Protein AF-A0A2J6QF30-F1 (afdb_monomer_lite)

Foldseek 3Di:
DPDDDDPQQPVVC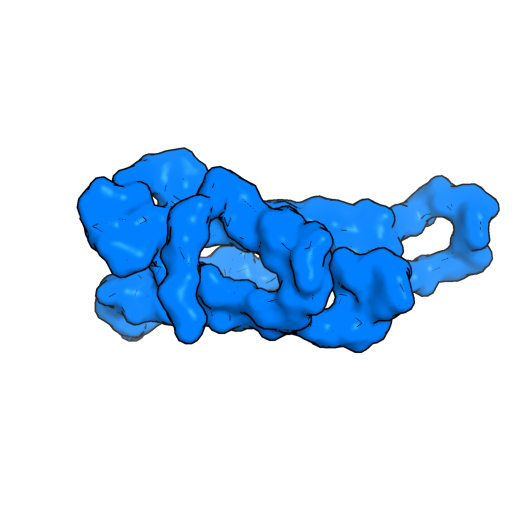LVVVNLEGEFEWEDDPLFTFTDPDPVPTDPCGGCLNRPVVVQVVQQCVLFPPDDPPDPDTDRFGNHNVHRPRHRHYHYHYDPDCVVCVVSVVVSNVVD

Radius of gyration: 15.4 Å; chains: 1; bounding box: 42×25×38 Å

InterPro domains:
  IPR017946 PLC-like phosphodiesterase, TIM beta/alpha-barrel domain superfamily [SSF51695] (7-109)
  IPR051236 Histone acetyltransferase RTT109-like [PTHR31571] (4-111)

Secondary structure (DSSP, 8-state):
------SSHHHHHHHTT-SEEEEEEEEETTEEEE-SSGGG--TT-BHIIIIIHHHHHHHHHHS-TT-TT-SS-----S-TT-TTPPPEEEEEE-S-HHHHHHHHHHHHTT-

Organism: NCBI:txid2082293

Structure (mmCIF, N/CA/C/O backbone):
data_AF-A0A2J6QF30-F1
#
_entry.id   AF-A0A2J6QF30-F1
#
loop_
_atom_site.group_PDB
_atom_site.id
_atom_site.type_symbol
_atom_site.label_atom_id
_atom_site.label_alt_id
_atom_site.label_comp_id
_atom_site.label_asym_id
_atom_site.label_entity_id
_atom_site.label_seq_id
_atom_site.pdbx_PDB_ins_code
_atom_site.Cartn_x
_atom_site.Cartn_y
_atom_site.Cartn_z
_atom_site.occupancy
_atom_site.B_iso_or_equiv
_atom_site.auth_seq_id
_atom_site.auth_comp_id
_atom_site.auth_asym_id
_atom_site.auth_atom_id
_atom_site.pdbx_PDB_model_num
ATOM 1 N N . MET A 1 1 ? -16.382 5.577 -8.046 1.00 39.81 1 MET A N 1
ATOM 2 C CA . MET A 1 1 ? -16.182 4.119 -8.193 1.00 39.81 1 MET A CA 1
ATOM 3 C C . MET A 1 1 ? -16.616 3.450 -6.901 1.00 39.81 1 MET A C 1
ATOM 5 O O . MET A 1 1 ? -16.141 3.865 -5.854 1.00 39.81 1 MET A O 1
ATOM 9 N N . ILE A 1 2 ? -17.530 2.481 -6.960 1.00 43.75 2 ILE A N 1
ATOM 10 C CA . ILE A 1 2 ? -17.888 1.636 -5.811 1.00 43.75 2 ILE A CA 1
ATOM 11 C C . ILE A 1 2 ? -16.870 0.489 -5.796 1.00 43.75 2 ILE A C 1
ATOM 13 O O . ILE A 1 2 ? -16.748 -0.238 -6.783 1.00 43.75 2 ILE A O 1
ATOM 17 N N . ALA A 1 3 ? -16.066 0.375 -4.740 1.00 52.00 3 ALA A N 1
ATOM 18 C CA . ALA A 1 3 ? -15.073 -0.687 -4.632 1.00 52.00 3 ALA A CA 1
ATOM 19 C C . ALA A 1 3 ? -15.768 -1.992 -4.215 1.00 52.00 3 ALA A C 1
ATOM 21 O O . ALA A 1 3 ? -16.053 -2.203 -3.042 1.00 52.00 3 ALA A O 1
ATOM 22 N N . ASN A 1 4 ? -16.052 -2.869 -5.181 1.00 56.50 4 ASN A N 1
ATOM 23 C CA . ASN A 1 4 ? -16.485 -4.235 -4.880 1.00 56.50 4 ASN A CA 1
ATOM 24 C C . ASN A 1 4 ? -15.376 -4.999 -4.141 1.00 56.50 4 ASN A C 1
ATOM 26 O O . ASN A 1 4 ? -14.188 -4.855 -4.463 1.00 56.50 4 ASN A O 1
ATOM 30 N N . TRP A 1 5 ? -15.795 -5.822 -3.179 1.00 63.78 5 TRP A N 1
ATOM 31 C CA . TRP A 1 5 ? -14.944 -6.684 -2.362 1.00 63.78 5 TRP A CA 1
ATOM 32 C C . TRP A 1 5 ? -14.011 -7.567 -3.198 1.00 63.78 5 TRP A C 1
ATOM 34 O O . TRP A 1 5 ? -14.436 -8.159 -4.191 1.00 63.78 5 TRP A O 1
ATOM 44 N N . ARG A 1 6 ? -12.746 -7.675 -2.772 1.00 74.12 6 ARG A N 1
ATOM 45 C CA . ARG A 1 6 ? -11.720 -8.532 -3.381 1.00 74.12 6 ARG A CA 1
ATOM 46 C C . ARG A 1 6 ? -10.825 -9.135 -2.300 1.00 74.12 6 ARG A C 1
ATOM 48 O O . ARG A 1 6 ? -10.462 -8.444 -1.341 1.00 74.12 6 ARG A O 1
ATOM 55 N N . ASP A 1 7 ? -10.452 -10.399 -2.478 1.00 82.94 7 ASP A N 1
ATOM 56 C CA . ASP A 1 7 ? -9.513 -11.105 -1.592 1.00 82.94 7 ASP A CA 1
ATOM 57 C C . ASP A 1 7 ? -8.063 -10.679 -1.852 1.00 82.94 7 ASP A C 1
ATOM 59 O O . ASP A 1 7 ? -7.251 -10.631 -0.936 1.00 82.94 7 ASP A O 1
ATOM 63 N N . VAL A 1 8 ? -7.765 -10.281 -3.093 1.00 91.94 8 VAL A N 1
ATOM 64 C CA . VAL A 1 8 ? -6.447 -9.821 -3.552 1.00 91.94 8 VAL A CA 1
ATOM 65 C C . VAL A 1 8 ? -6.561 -8.455 -4.250 1.00 91.94 8 VAL A C 1
ATOM 67 O O . VAL A 1 8 ? -6.410 -8.358 -5.474 1.00 91.94 8 VAL A O 1
ATOM 70 N N . PRO A 1 9 ? -6.899 -7.376 -3.513 1.00 94.62 9 PRO A N 1
ATOM 71 C CA . PRO A 1 9 ? -7.263 -6.085 -4.103 1.00 94.62 9 PRO A CA 1
ATOM 72 C C . PRO A 1 9 ? -6.138 -5.477 -4.947 1.00 94.62 9 PRO A C 1
ATOM 74 O O . PRO A 1 9 ? -6.411 -4.996 -6.045 1.00 94.62 9 PRO A O 1
ATOM 77 N N . PHE A 1 10 ? -4.887 -5.571 -4.486 1.00 96.69 10 PHE A N 1
ATOM 78 C CA . PHE A 1 10 ? -3.723 -5.093 -5.228 1.00 96.69 10 PHE A CA 1
ATOM 79 C C . PHE A 1 10 ? -3.559 -5.806 -6.580 1.00 96.69 10 PHE A C 1
ATOM 81 O O . PHE A 1 10 ? -3.613 -5.163 -7.627 1.00 96.69 10 PHE A O 1
ATOM 88 N N . TYR A 1 11 ? -3.451 -7.139 -6.582 1.00 95.81 11 TYR A N 1
ATOM 89 C CA . TYR A 1 11 ? -3.260 -7.902 -7.820 1.00 95.81 11 TYR A CA 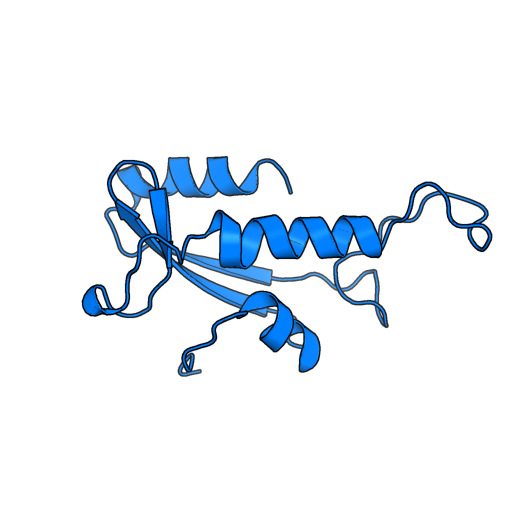1
ATOM 90 C C . TYR A 1 11 ? -4.433 -7.766 -8.793 1.00 95.81 11 TYR A C 1
ATOM 92 O O . TYR A 1 11 ? -4.220 -7.718 -10.000 1.00 95.81 11 TYR A O 1
ATOM 100 N N . THR A 1 12 ? -5.665 -7.653 -8.287 1.00 95.56 12 THR A N 1
ATOM 101 C CA . THR A 1 12 ? -6.834 -7.445 -9.155 1.00 95.56 12 THR A CA 1
ATOM 102 C C . THR A 1 12 ? -6.817 -6.072 -9.825 1.00 95.56 12 THR A C 1
ATOM 104 O O . THR A 1 12 ? -7.308 -5.930 -10.938 1.00 95.56 12 THR A O 1
ATOM 107 N N . ALA A 1 13 ? -6.292 -5.042 -9.158 1.00 95.25 13 ALA A N 1
ATOM 108 C CA . ALA A 1 13 ? -6.144 -3.723 -9.762 1.00 95.25 13 ALA A CA 1
ATOM 109 C C . ALA A 1 13 ? -5.048 -3.731 -10.839 1.00 95.25 13 ALA A C 1
ATOM 111 O O . ALA A 1 13 ? -5.261 -3.225 -11.941 1.00 95.25 13 ALA A O 1
ATOM 112 N N . LEU A 1 14 ? -3.914 -4.381 -10.556 1.00 95.06 14 LEU A N 1
ATOM 113 C CA . LEU A 1 14 ? -2.834 -4.561 -11.527 1.00 95.06 14 LEU A CA 1
ATOM 114 C C . LEU A 1 14 ? -3.300 -5.333 -12.766 1.00 95.06 14 LEU A C 1
ATOM 116 O O . LEU A 1 14 ? -2.996 -4.921 -13.881 1.00 95.06 14 LEU A O 1
ATOM 120 N N . SER A 1 15 ? -4.071 -6.412 -12.591 1.00 95.00 15 SER A N 1
ATOM 121 C CA . SER A 1 15 ? -4.510 -7.261 -13.708 1.00 95.00 15 SER A CA 1
ATOM 122 C C . SER A 1 15 ? -5.431 -6.557 -14.706 1.00 95.00 15 SER A C 1
ATOM 124 O O . SER A 1 15 ? -5.567 -7.020 -15.835 1.00 95.00 15 SER A O 1
ATOM 126 N N . VAL A 1 16 ? -6.044 -5.436 -14.314 1.00 95.19 16 VAL A N 1
ATOM 127 C CA . VAL A 1 16 ? -6.873 -4.596 -15.192 1.00 95.19 16 VAL A CA 1
ATOM 128 C C . VAL A 1 16 ? -6.176 -3.297 -15.611 1.00 95.19 16 VAL A C 1
ATOM 130 O O . VAL A 1 16 ? -6.814 -2.425 -16.196 1.00 95.19 16 VAL A O 1
ATOM 133 N N . GLY A 1 17 ? -4.884 -3.142 -15.301 1.00 94.94 17 GLY A N 1
ATOM 134 C CA . GLY A 1 17 ? -4.096 -1.959 -15.655 1.00 94.94 17 GLY A CA 1
ATOM 135 C C . GLY A 1 17 ? -4.446 -0.702 -14.855 1.00 94.94 17 GLY A C 1
ATOM 136 O O . GLY A 1 17 ? -4.175 0.410 -15.307 1.00 94.94 17 GLY A O 1
ATOM 137 N N . ALA A 1 18 ? -5.068 -0.839 -13.679 1.00 96.88 18 ALA A N 1
ATOM 138 C CA . ALA A 1 18 ? -5.381 0.313 -12.846 1.00 96.88 18 ALA A CA 1
ATOM 139 C C . ALA A 1 18 ? -4.095 0.930 -12.278 1.00 96.88 18 ALA A C 1
ATOM 141 O O . ALA A 1 18 ? -3.343 0.282 -11.551 1.00 96.88 18 ALA A O 1
ATOM 142 N N . ILE A 1 19 ? -3.879 2.214 -12.563 1.00 97.25 19 ILE A N 1
ATOM 143 C CA . ILE A 1 19 ? -2.728 2.974 -12.049 1.00 97.25 19 ILE A CA 1
ATOM 144 C C . ILE A 1 19 ? -2.938 3.494 -10.625 1.00 97.25 19 ILE A C 1
ATOM 146 O O . ILE A 1 19 ? -2.036 4.089 -10.040 1.00 97.25 19 ILE A O 1
ATOM 150 N N . SER A 1 20 ? -4.133 3.307 -10.066 1.00 96.69 20 SER A N 1
ATOM 151 C CA . SER A 1 20 ? -4.467 3.732 -8.716 1.00 96.69 20 SER A CA 1
ATOM 152 C C . SER A 1 20 ? -5.322 2.718 -7.976 1.00 96.69 20 SER A C 1
ATOM 154 O O . SER A 1 20 ? -6.138 2.006 -8.563 1.00 96.69 20 SER A O 1
ATOM 156 N N . ILE A 1 21 ? -5.124 2.655 -6.661 1.00 96.38 21 ILE A N 1
ATOM 157 C CA . ILE A 1 21 ? -5.798 1.714 -5.770 1.00 96.38 21 ILE A CA 1
ATOM 158 C C . ILE A 1 21 ? -6.128 2.437 -4.469 1.00 96.38 21 ILE A C 1
ATOM 160 O O . ILE A 1 21 ? -5.350 3.264 -4.000 1.00 96.38 21 ILE A O 1
ATOM 164 N N . LYS A 1 22 ? -7.287 2.134 -3.887 1.00 96.38 22 LYS A N 1
ATOM 165 C CA . LYS A 1 22 ? -7.739 2.707 -2.620 1.00 96.38 22 LYS A CA 1
ATOM 166 C C . LYS A 1 22 ? -7.784 1.635 -1.533 1.00 96.38 22 LYS A C 1
ATOM 168 O O . LYS A 1 22 ? -8.387 0.588 -1.753 1.00 96.38 22 LYS A O 1
ATOM 173 N N . ALA A 1 23 ? -7.232 1.935 -0.362 1.00 97.00 23 ALA A N 1
ATOM 174 C CA . ALA A 1 23 ? -7.363 1.144 0.855 1.00 97.00 23 ALA A CA 1
ATOM 175 C C . ALA A 1 23 ? -8.152 1.928 1.916 1.00 97.00 23 ALA A C 1
ATOM 177 O O . ALA A 1 23 ? -7.716 2.994 2.341 1.00 97.00 23 ALA A O 1
ATOM 178 N N . ASP A 1 24 ? -9.298 1.404 2.355 1.00 97.44 24 ASP A N 1
ATOM 179 C CA . ASP A 1 24 ? -10.022 1.903 3.531 1.00 97.44 24 ASP A CA 1
ATOM 180 C C . ASP A 1 24 ? -9.439 1.229 4.786 1.00 97.44 24 ASP A C 1
ATOM 182 O O . ASP A 1 24 ? -9.581 0.012 4.936 1.00 97.44 24 ASP A O 1
ATOM 186 N N . VAL A 1 25 ? -8.754 1.985 5.652 1.00 98.25 25 VAL A N 1
ATOM 187 C CA . VAL A 1 25 ? -8.014 1.445 6.807 1.00 98.25 25 VAL A CA 1
ATOM 188 C C . VAL A 1 25 ? -8.634 1.837 8.144 1.00 98.25 25 VAL A C 1
ATOM 190 O O . VAL A 1 25 ? -9.019 2.985 8.366 1.00 98.25 25 VAL A O 1
ATOM 193 N N . TRP A 1 26 ? -8.664 0.874 9.061 1.00 98.38 26 TRP A N 1
ATOM 194 C CA . TRP A 1 26 ? -9.142 1.028 10.430 1.00 98.38 26 TRP A CA 1
ATOM 195 C C . TRP A 1 26 ? -8.067 0.571 11.411 1.00 98.38 26 TRP A C 1
ATOM 197 O O . TRP A 1 26 ? -7.553 -0.540 11.278 1.00 98.38 26 TRP A O 1
ATOM 207 N N . LEU A 1 27 ? -7.744 1.386 12.413 1.00 98.56 27 LEU A N 1
ATOM 208 C CA . LEU A 1 27 ? -6.797 1.008 13.460 1.00 98.56 27 LEU A CA 1
ATOM 209 C C . LEU A 1 27 ? -7.506 0.280 14.610 1.00 98.56 27 LEU A C 1
ATOM 211 O O . LEU A 1 27 ? -8.310 0.878 15.320 1.00 98.56 27 LEU A O 1
ATOM 215 N N . TYR A 1 28 ? -7.135 -0.979 14.850 1.00 98.00 28 TYR A N 1
ATOM 216 C CA . TYR A 1 28 ? -7.534 -1.736 16.040 1.00 98.00 28 TYR A CA 1
ATOM 217 C C . TYR A 1 28 ? -6.317 -2.397 16.675 1.00 98.00 28 TYR A C 1
ATOM 219 O O . TYR A 1 28 ? -5.585 -3.125 16.012 1.00 98.00 28 TYR A O 1
ATOM 227 N N . ASN A 1 29 ? -6.099 -2.155 17.971 1.00 96.44 29 ASN A N 1
ATOM 228 C CA . ASN A 1 29 ? -5.019 -2.777 18.749 1.00 96.44 29 ASN A CA 1
ATOM 229 C C . ASN A 1 29 ? -3.639 -2.697 18.059 1.00 96.44 29 ASN A C 1
ATOM 231 O O . ASN A 1 29 ? -2.885 -3.666 18.036 1.00 96.44 29 ASN A O 1
ATOM 235 N N . GLY A 1 30 ? -3.328 -1.549 17.445 1.00 97.56 30 GLY A N 1
ATOM 236 C CA . GLY A 1 30 ? -2.061 -1.318 16.742 1.00 97.56 30 GLY A CA 1
ATOM 237 C C . GLY A 1 30 ? -1.954 -1.943 15.345 1.00 97.56 30 GLY A C 1
ATOM 238 O O . GLY A 1 30 ? -0.918 -1.798 14.704 1.00 97.56 30 GLY A O 1
ATOM 239 N N . THR A 1 31 ? -3.004 -2.607 14.858 1.00 98.50 31 THR A N 1
ATOM 240 C CA . THR A 1 31 ? -3.060 -3.220 13.524 1.00 98.50 31 THR A CA 1
ATOM 241 C C . THR A 1 31 ? -4.015 -2.446 12.618 1.00 98.50 31 THR A C 1
ATOM 243 O O . THR A 1 31 ? -5.130 -2.105 13.015 1.00 98.50 31 THR A O 1
ATOM 246 N N . LEU A 1 32 ? -3.582 -2.173 11.385 1.00 98.69 32 LEU A N 1
ATOM 247 C CA . LEU A 1 32 ? -4.421 -1.564 10.352 1.00 98.69 32 LEU A CA 1
ATOM 248 C C . LEU A 1 32 ? -5.200 -2.652 9.612 1.00 98.69 32 LEU A C 1
ATOM 250 O O . LEU A 1 32 ? -4.622 -3.404 8.826 1.00 98.69 32 LEU A O 1
ATOM 254 N N . HIS A 1 33 ? -6.506 -2.723 9.844 1.00 98.25 33 HIS A N 1
ATOM 255 C CA . HIS A 1 33 ? -7.427 -3.610 9.137 1.00 98.25 33 HIS A CA 1
ATOM 256 C C . HIS A 1 33 ? -8.039 -2.915 7.923 1.00 98.25 33 HIS A C 1
ATOM 258 O O . HIS A 1 33 ? -8.193 -1.696 7.915 1.00 98.25 33 HIS A O 1
ATOM 264 N N . VAL A 1 34 ? -8.413 -3.692 6.906 1.00 97.25 34 VAL A N 1
ATOM 265 C CA . VAL A 1 34 ? -8.961 -3.169 5.646 1.00 97.25 34 VAL A CA 1
ATOM 266 C C . VAL A 1 34 ? -10.409 -3.602 5.450 1.00 97.25 34 VAL A C 1
ATOM 268 O O . VAL A 1 34 ? -10.707 -4.798 5.387 1.00 97.25 34 VAL A O 1
ATOM 271 N N . GLY A 1 35 ? -11.290 -2.626 5.238 1.00 94.19 35 GLY A N 1
ATOM 272 C CA . GLY A 1 35 ? -12.696 -2.849 4.907 1.00 94.19 35 GLY A CA 1
ATOM 273 C C . GLY A 1 35 ? -13.449 -1.537 4.711 1.00 94.19 35 GLY A C 1
ATOM 274 O O . GLY A 1 35 ? -13.133 -0.537 5.350 1.00 94.19 35 GLY A O 1
ATOM 275 N N . HIS A 1 36 ? -14.445 -1.536 3.822 1.00 92.94 36 HIS A N 1
ATOM 276 C CA . HIS A 1 36 ? -15.274 -0.347 3.591 1.00 92.94 36 HIS A CA 1
ATOM 277 C C . HIS A 1 36 ? -16.190 -0.067 4.788 1.00 92.94 36 HIS A C 1
ATOM 279 O O . HIS A 1 36 ? -16.289 1.065 5.247 1.00 92.94 36 HIS A O 1
ATOM 285 N N . GLU A 1 37 ? -16.784 -1.135 5.323 1.00 92.62 37 GLU A N 1
ATOM 286 C CA . GLU A 1 37 ? -17.648 -1.119 6.499 1.00 92.62 37 GLU A CA 1
ATOM 287 C C . GLU A 1 37 ? -16.984 -1.876 7.648 1.00 92.62 37 GLU A C 1
ATOM 289 O O . GLU A 1 37 ? -16.371 -2.928 7.434 1.00 92.62 37 GLU A O 1
ATOM 294 N N . GLN A 1 38 ? -17.165 -1.403 8.882 1.00 93.31 38 GLN A N 1
ATOM 295 C CA . GLN A 1 38 ? -16.556 -2.009 10.072 1.00 93.31 38 GLN A CA 1
ATOM 296 C C . GLN A 1 38 ? -16.951 -3.491 10.255 1.00 93.31 38 GLN A C 1
ATOM 298 O O . GLN A 1 38 ? -16.141 -4.300 10.700 1.00 93.31 38 GLN A O 1
ATOM 303 N N . GLY A 1 39 ? -18.165 -3.880 9.843 1.00 93.25 39 GLY A N 1
ATOM 304 C CA . GLY A 1 39 ? -18.639 -5.272 9.897 1.00 93.25 39 GLY A CA 1
ATOM 305 C C . GLY A 1 39 ? -17.945 -6.237 8.924 1.00 93.25 39 GLY A C 1
ATOM 306 O O . GLY A 1 39 ? -18.147 -7.442 9.018 1.00 93.25 39 GLY A O 1
ATOM 307 N N . THR A 1 40 ? -17.130 -5.727 7.995 1.00 88.44 40 THR A N 1
ATOM 308 C CA . THR A 1 40 ? -16.368 -6.539 7.024 1.00 88.44 40 THR A CA 1
ATOM 309 C C . THR A 1 40 ? -14.925 -6.799 7.452 1.00 88.44 40 THR A C 1
ATOM 311 O O . THR A 1 40 ? -14.185 -7.509 6.765 1.00 88.44 40 THR A O 1
ATOM 314 N N . LEU A 1 41 ? -14.506 -6.213 8.577 1.00 94.62 41 LEU A N 1
ATOM 315 C CA . LEU A 1 41 ? -13.150 -6.357 9.083 1.00 94.62 41 LEU A CA 1
ATOM 316 C C . LEU A 1 41 ? -12.917 -7.776 9.596 1.00 94.62 41 LEU A C 1
ATOM 318 O O . LEU A 1 41 ? -13.759 -8.381 10.254 1.00 94.62 41 LEU A O 1
ATOM 322 N N . THR A 1 42 ? -11.727 -8.294 9.315 1.00 94.56 42 THR A N 1
ATOM 323 C CA . THR A 1 42 ? -11.258 -9.574 9.848 1.00 94.56 42 THR A CA 1
ATOM 324 C C . THR A 1 42 ? -9.797 -9.439 10.259 1.00 94.56 42 THR A C 1
ATOM 326 O O . THR A 1 42 ? -9.073 -8.583 9.739 1.00 94.56 42 THR A O 1
ATOM 329 N N . TYR A 1 43 ? -9.333 -10.310 11.157 1.00 94.94 43 TYR A N 1
ATOM 330 C CA . TYR A 1 43 ? -7.927 -10.322 11.574 1.00 94.94 43 TYR A CA 1
ATOM 331 C C . TYR A 1 43 ? -6.959 -10.652 10.433 1.00 94.94 43 TYR A C 1
ATOM 333 O O . TYR A 1 43 ? -5.826 -10.188 10.448 1.00 94.94 43 TYR A O 1
ATOM 341 N N . ALA A 1 44 ? -7.412 -11.403 9.425 1.00 94.62 44 ALA A N 1
ATOM 342 C CA . ALA A 1 44 ? -6.594 -11.767 8.272 1.00 94.62 44 ALA A CA 1
ATOM 343 C C . ALA A 1 44 ? -6.427 -10.618 7.260 1.00 94.62 44 ALA A C 1
ATOM 345 O O . ALA A 1 44 ? -5.502 -10.639 6.456 1.00 94.62 44 ALA A O 1
ATOM 346 N N . ARG A 1 45 ? -7.324 -9.624 7.270 1.00 95.12 45 ARG A N 1
ATOM 347 C CA . ARG A 1 45 ? -7.358 -8.543 6.275 1.00 95.12 45 ARG A CA 1
ATOM 348 C C . ARG A 1 45 ? -6.684 -7.297 6.811 1.00 95.12 45 ARG A C 1
ATOM 350 O O . ARG A 1 45 ? -7.346 -6.384 7.306 1.00 95.12 45 ARG A O 1
ATOM 357 N N . THR A 1 46 ? -5.366 -7.268 6.695 1.00 97.94 46 THR A N 1
ATOM 358 C CA . THR A 1 46 ? -4.548 -6.140 7.145 1.00 97.94 46 THR A CA 1
ATOM 359 C C . THR A 1 46 ? -4.052 -5.307 5.970 1.00 97.94 46 THR A C 1
ATOM 361 O O . THR A 1 46 ? -3.940 -5.790 4.843 1.00 97.94 46 THR A O 1
ATOM 364 N N . PHE A 1 47 ? -3.742 -4.038 6.227 1.00 98.19 47 PHE A N 1
ATOM 365 C CA . PHE A 1 47 ? -3.131 -3.155 5.234 1.00 98.19 47 PHE A CA 1
ATOM 366 C C . PHE A 1 47 ? -1.799 -3.726 4.731 1.00 98.19 47 PHE A C 1
ATOM 368 O O . PHE A 1 47 ? -1.513 -3.702 3.535 1.00 98.19 47 PHE A O 1
ATOM 375 N N . GLU A 1 48 ? -1.041 -4.336 5.641 1.00 98.06 48 GLU A N 1
ATOM 376 C CA . GLU A 1 48 ? 0.209 -5.019 5.337 1.00 98.06 48 GLU A CA 1
ATOM 377 C C . GLU A 1 48 ? 0.008 -6.201 4.373 1.00 98.06 48 GLU A C 1
ATOM 379 O O . GLU A 1 48 ? 0.626 -6.248 3.311 1.00 98.06 48 GLU A O 1
ATOM 384 N N . SER A 1 49 ? -0.898 -7.130 4.698 1.00 97.31 49 SER A N 1
ATOM 385 C CA . SER A 1 49 ? -1.116 -8.350 3.902 1.00 97.31 49 SER A CA 1
ATOM 386 C C . SER A 1 49 ? -1.768 -8.092 2.544 1.00 97.31 49 SER A C 1
ATOM 388 O O . SER A 1 49 ? -1.477 -8.807 1.588 1.00 97.31 49 SER A O 1
ATOM 390 N N . LEU A 1 50 ? -2.642 -7.086 2.441 1.00 97.56 50 LEU A N 1
ATOM 391 C CA . LEU A 1 50 ? -3.412 -6.827 1.221 1.00 97.56 50 LEU A CA 1
ATOM 392 C C . LEU A 1 50 ? -2.779 -5.793 0.283 1.00 97.56 50 LEU A C 1
ATOM 394 O O . LEU A 1 50 ? -3.131 -5.781 -0.899 1.00 97.56 50 LEU A O 1
ATOM 398 N N . TYR A 1 51 ? -1.878 -4.938 0.783 1.00 97.94 51 TYR A N 1
ATOM 399 C CA . TYR A 1 51 ? -1.254 -3.871 -0.008 1.00 97.94 51 TYR A CA 1
ATOM 400 C C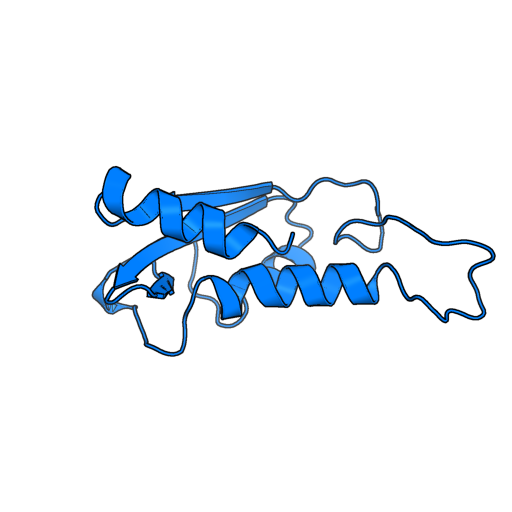 . TYR A 1 51 ? 0.268 -3.862 0.103 1.00 97.94 51 TYR A C 1
ATOM 402 O O . TYR A 1 51 ? 0.927 -4.071 -0.909 1.00 97.94 51 TYR A O 1
ATOM 410 N N . VAL A 1 52 ? 0.833 -3.654 1.296 1.00 98.44 52 VAL A N 1
ATOM 411 C CA . VAL A 1 52 ? 2.285 -3.425 1.451 1.00 98.44 52 VAL A CA 1
ATOM 412 C C . VAL A 1 52 ? 3.102 -4.628 0.974 1.00 98.44 52 VAL A C 1
ATOM 414 O O . VAL A 1 52 ? 3.925 -4.490 0.071 1.00 98.44 52 VAL A O 1
ATOM 417 N N . ASN A 1 53 ? 2.831 -5.820 1.511 1.00 98.38 53 ASN A N 1
ATOM 418 C CA . ASN A 1 53 ? 3.567 -7.034 1.154 1.00 98.38 53 ASN A CA 1
ATOM 419 C C . ASN A 1 53 ? 3.385 -7.407 -0.329 1.00 98.38 53 ASN A C 1
ATOM 421 O O . ASN A 1 53 ? 4.388 -7.68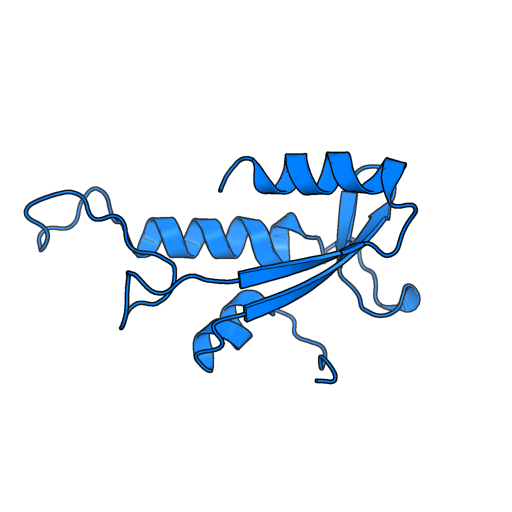4 -0.987 1.00 98.38 53 ASN A O 1
ATOM 425 N N . PRO A 1 54 ? 2.168 -7.352 -0.908 1.00 98.06 54 PRO A N 1
ATOM 426 C CA . PRO A 1 54 ? 1.991 -7.542 -2.346 1.00 98.06 54 PRO A CA 1
ATOM 427 C C . PRO A 1 54 ? 2.737 -6.527 -3.229 1.00 98.06 54 PRO A C 1
ATOM 429 O O . PRO A 1 54 ? 3.282 -6.920 -4.263 1.00 98.06 54 PRO A O 1
ATOM 432 N N . ILE A 1 55 ? 2.796 -5.244 -2.841 1.00 98.38 55 ILE A N 1
ATOM 433 C CA . ILE A 1 55 ? 3.559 -4.222 -3.580 1.00 98.38 55 ILE A CA 1
ATOM 434 C C . ILE A 1 55 ? 5.053 -4.555 -3.534 1.00 98.38 55 ILE A C 1
ATOM 436 O O . ILE A 1 55 ? 5.688 -4.604 -4.586 1.00 98.38 55 ILE A O 1
ATOM 440 N N . LEU A 1 56 ? 5.602 -4.839 -2.349 1.00 98.31 56 LEU A N 1
ATOM 441 C CA . LEU A 1 56 ? 7.006 -5.230 -2.178 1.00 98.31 56 LEU A CA 1
ATOM 442 C C . LEU A 1 56 ? 7.356 -6.483 -2.985 1.00 98.31 56 LEU A C 1
ATOM 444 O O . LEU A 1 56 ? 8.387 -6.521 -3.653 1.00 98.31 56 LEU A O 1
ATOM 448 N N . ASP A 1 57 ? 6.494 -7.500 -2.951 1.00 97.75 57 ASP A N 1
ATOM 449 C CA . ASP A 1 57 ? 6.664 -8.729 -3.724 1.00 97.75 57 ASP A CA 1
ATOM 450 C C . ASP A 1 57 ? 6.755 -8.435 -5.229 1.00 97.75 57 ASP A C 1
ATOM 452 O O . ASP A 1 57 ? 7.673 -8.910 -5.901 1.00 97.75 57 ASP A O 1
ATOM 456 N N . VAL A 1 58 ? 5.863 -7.595 -5.766 1.00 97.69 58 VAL A N 1
ATOM 457 C CA . VAL A 1 58 ? 5.950 -7.190 -7.175 1.00 97.69 58 VAL A CA 1
ATOM 458 C C . VAL A 1 58 ? 7.222 -6.392 -7.446 1.00 97.69 58 VAL A C 1
ATOM 460 O O . VAL A 1 58 ? 7.915 -6.714 -8.406 1.00 97.69 58 VAL A O 1
ATOM 463 N N . LEU A 1 59 ? 7.575 -5.403 -6.621 1.00 97.31 59 LEU A N 1
ATOM 464 C CA . LEU A 1 59 ? 8.793 -4.607 -6.818 1.00 97.31 59 LEU A CA 1
ATOM 465 C C . LEU A 1 59 ? 10.055 -5.482 -6.830 1.00 97.31 59 LEU A C 1
ATOM 467 O O . LEU A 1 59 ? 10.924 -5.290 -7.681 1.00 97.31 59 LEU A O 1
ATOM 471 N N . ASN A 1 60 ? 10.132 -6.483 -5.951 1.00 95.88 60 ASN A N 1
ATOM 472 C CA . ASN A 1 60 ? 11.233 -7.446 -5.921 1.00 95.88 60 ASN A CA 1
ATOM 473 C C . ASN A 1 60 ? 11.270 -8.311 -7.188 1.00 95.88 60 ASN A C 1
ATOM 475 O O . ASN A 1 60 ? 12.336 -8.514 -7.770 1.00 95.88 60 ASN A O 1
ATOM 479 N N . ARG A 1 61 ? 10.111 -8.792 -7.654 1.00 95.19 61 ARG A N 1
ATOM 480 C CA . ARG A 1 61 ? 10.014 -9.595 -8.885 1.00 95.19 61 ARG A CA 1
ATOM 481 C C . ARG A 1 61 ? 10.320 -8.791 -10.149 1.00 95.19 61 ARG A C 1
ATOM 483 O O . ARG A 1 61 ? 10.902 -9.346 -11.075 1.00 95.19 61 ARG A O 1
ATOM 490 N N . GLN A 1 62 ? 9.972 -7.505 -10.178 1.00 95.44 62 GLN A N 1
ATOM 491 C CA . GLN A 1 62 ? 10.257 -6.595 -11.296 1.00 95.44 62 GLN A CA 1
ATOM 492 C C . GLN A 1 62 ? 11.721 -6.135 -11.342 1.00 95.44 62 GLN A C 1
ATOM 494 O O . GLN A 1 62 ? 12.173 -5.610 -12.362 1.00 95.44 62 GLN A O 1
ATOM 499 N N . ASN A 1 63 ? 12.470 -6.335 -10.251 1.00 95.88 63 ASN A N 1
ATOM 500 C CA . ASN A 1 63 ? 13.869 -5.927 -10.116 1.00 95.88 63 ASN A CA 1
ATOM 501 C C . ASN A 1 63 ? 14.750 -7.069 -9.573 1.00 95.88 63 ASN A C 1
ATOM 503 O O . ASN A 1 63 ? 15.349 -6.939 -8.501 1.00 95.88 63 ASN A O 1
ATOM 507 N N . PRO A 1 64 ? 14.848 -8.201 -10.297 1.00 94.44 64 PRO A N 1
ATOM 508 C CA . PRO A 1 64 ? 15.589 -9.369 -9.838 1.00 94.44 64 PRO A CA 1
ATOM 509 C C . PRO A 1 64 ? 17.096 -9.089 -9.761 1.00 94.44 64 PRO A C 1
ATOM 511 O O . PRO A 1 64 ? 17.709 -8.638 -10.726 1.00 94.44 64 PRO A O 1
ATOM 514 N N . ALA A 1 65 ? 17.719 -9.443 -8.633 1.00 90.12 65 ALA A N 1
ATOM 515 C CA . ALA A 1 65 ? 19.158 -9.249 -8.429 1.00 90.12 65 ALA A CA 1
ATOM 516 C C . ALA A 1 65 ? 20.039 -10.153 -9.315 1.00 90.12 65 ALA A C 1
ATOM 518 O O . ALA A 1 65 ? 21.158 -9.776 -9.645 1.00 90.12 65 ALA A O 1
ATOM 519 N N . ASN A 1 66 ? 19.535 -11.328 -9.711 1.00 89.25 66 ASN A N 1
ATOM 520 C CA . ASN A 1 66 ? 20.319 -12.390 -10.358 1.00 89.25 66 ASN A CA 1
ATOM 521 C C . ASN A 1 66 ? 19.772 -12.779 -11.745 1.00 89.25 66 ASN A C 1
ATOM 523 O O . ASN A 1 66 ? 19.774 -13.954 -12.110 1.00 89.25 66 ASN A O 1
ATOM 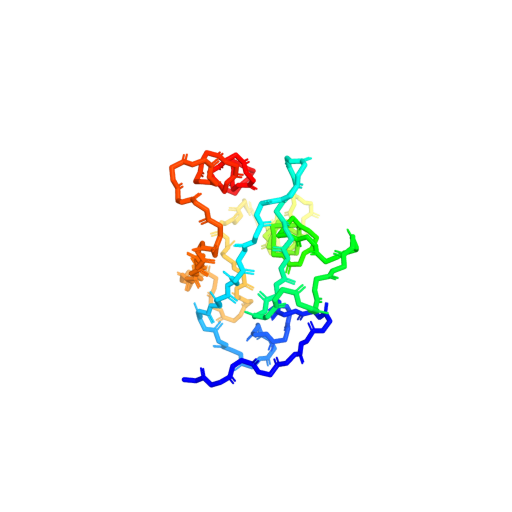527 N N . SER A 1 67 ? 19.249 -11.820 -12.513 1.00 92.81 67 SER A N 1
ATOM 528 C CA . SER A 1 67 ? 18.770 -12.106 -13.871 1.00 92.81 67 SER A CA 1
ATOM 529 C C . SER A 1 67 ? 19.933 -12.296 -14.843 1.00 92.81 67 SER A C 1
ATOM 531 O O . SER A 1 67 ? 20.783 -11.422 -14.975 1.00 92.81 67 SER A O 1
ATOM 533 N N . THR A 1 68 ? 19.924 -13.398 -15.594 1.00 95.00 68 THR A N 1
ATOM 534 C CA . THR A 1 68 ? 20.889 -13.655 -16.678 1.00 95.00 68 THR A CA 1
ATOM 535 C C . THR A 1 68 ? 20.649 -12.789 -17.917 1.00 95.00 68 THR A C 1
ATOM 537 O O . THR A 1 68 ? 21.482 -12.768 -18.816 1.00 95.00 68 THR A O 1
ATOM 540 N N . PHE A 1 69 ? 19.503 -12.105 -17.989 1.00 94.06 69 PHE A N 1
ATOM 541 C CA . PHE A 1 69 ? 19.115 -11.257 -19.120 1.00 94.06 69 PHE A CA 1
ATOM 542 C C . PHE A 1 69 ? 19.427 -9.772 -18.899 1.00 94.06 69 PHE A C 1
ATOM 544 O O . PHE A 1 69 ? 19.325 -8.986 -19.837 1.00 94.06 69 PHE A O 1
ATOM 551 N N . LEU A 1 70 ? 19.778 -9.372 -17.673 1.00 92.06 70 LEU A N 1
ATOM 552 C CA . LEU A 1 70 ? 20.065 -7.982 -17.329 1.00 92.06 70 LEU A CA 1
ATOM 553 C C . LEU A 1 70 ? 21.576 -7.760 -17.247 1.00 92.06 70 LEU A C 1
ATOM 555 O O . LEU A 1 70 ? 22.298 -8.533 -16.626 1.00 92.06 70 LEU A O 1
ATOM 559 N N . THR A 1 71 ? 22.051 -6.674 -17.853 1.00 90.62 71 THR A N 1
ATOM 560 C CA . THR A 1 71 ? 23.457 -6.242 -17.767 1.00 90.62 71 THR A CA 1
ATOM 561 C C . THR A 1 71 ? 23.709 -5.291 -16.596 1.00 90.62 71 THR A C 1
ATOM 563 O O . THR A 1 71 ? 24.859 -5.020 -16.254 1.00 90.62 71 THR A O 1
ATOM 566 N N . SER A 1 72 ? 22.645 -4.780 -15.971 1.00 90.62 72 SER A N 1
ATOM 567 C CA . SER A 1 72 ? 22.687 -3.881 -14.819 1.00 90.62 72 SER A CA 1
ATOM 568 C C . SER A 1 72 ? 21.384 -3.944 -14.016 1.00 90.62 72 SER A C 1
ATOM 570 O O . SER A 1 72 ? 20.384 -4.521 -14.449 1.00 90.62 72 SER A O 1
ATOM 572 N N . ARG A 1 73 ? 21.396 -3.348 -12.819 1.00 90.94 73 ARG A N 1
ATOM 573 C CA . ARG A 1 73 ? 20.214 -3.245 -11.959 1.00 90.94 73 ARG A CA 1
ATOM 574 C C . ARG A 1 73 ? 19.156 -2.341 -12.595 1.00 90.94 73 ARG A C 1
ATOM 576 O O . ARG A 1 73 ? 19.468 -1.243 -13.050 1.00 90.94 73 ARG A O 1
ATOM 583 N N . THR A 1 74 ? 17.904 -2.782 -12.548 1.00 91.69 74 THR A N 1
ATOM 584 C CA . THR A 1 74 ? 16.733 -1.991 -12.938 1.00 91.69 74 THR A CA 1
ATOM 585 C C . THR A 1 74 ? 16.043 -1.382 -11.718 1.00 91.69 74 THR A C 1
ATOM 587 O O . THR A 1 74 ? 16.242 -1.828 -10.584 1.00 91.69 74 THR A O 1
ATOM 590 N N . TYR A 1 75 ? 15.230 -0.356 -11.971 1.00 93.56 75 TYR A N 1
ATOM 591 C CA . TYR A 1 75 ? 14.395 0.326 -10.980 1.00 93.56 75 TYR A CA 1
ATOM 592 C C . TYR A 1 75 ? 12.970 0.477 -11.524 1.00 93.56 75 TYR A C 1
ATOM 594 O O . TYR A 1 75 ? 12.469 1.579 -11.730 1.00 93.56 75 TYR A O 1
ATOM 602 N N . ASN A 1 76 ? 12.349 -0.655 -11.835 1.00 96.50 76 ASN A N 1
ATOM 603 C CA . ASN A 1 76 ? 10.982 -0.733 -12.323 1.00 96.50 76 ASN A CA 1
ATOM 604 C C . ASN A 1 76 ? 9.988 -0.607 -11.164 1.00 96.50 76 ASN A C 1
ATOM 606 O O . ASN A 1 76 ? 10.190 -1.181 -10.092 1.00 96.50 76 ASN A O 1
ATOM 610 N N . GLY A 1 77 ? 8.891 0.102 -11.408 1.00 97.12 77 GLY A N 1
ATOM 611 C CA . GLY A 1 77 ? 7.679 0.047 -10.604 1.00 97.12 77 GLY A CA 1
ATOM 612 C C . GLY A 1 77 ? 6.916 -1.264 -10.812 1.00 97.12 77 GLY A C 1
ATOM 613 O O . GLY A 1 77 ? 7.462 -2.273 -11.252 1.00 97.12 77 GLY A O 1
ATOM 614 N N . VAL A 1 78 ? 5.621 -1.258 -10.494 1.00 97.44 78 VAL A N 1
ATOM 615 C CA . VAL A 1 78 ? 4.819 -2.493 -10.439 1.00 97.44 78 VAL A CA 1
ATOM 616 C C . VAL A 1 78 ? 4.262 -2.971 -11.787 1.00 97.44 78 VAL A C 1
ATOM 618 O O . VAL A 1 78 ? 3.771 -4.095 -11.873 1.00 97.44 78 VAL A O 1
ATOM 621 N N . PHE A 1 79 ? 4.318 -2.133 -12.825 1.00 97.06 79 PHE A N 1
ATOM 622 C CA . PHE A 1 79 ? 3.754 -2.420 -14.147 1.00 97.06 79 PHE A CA 1
ATOM 623 C C . PHE A 1 79 ? 4.835 -2.973 -15.083 1.00 97.06 79 PHE A C 1
ATOM 625 O O . PHE A 1 79 ? 5.775 -2.265 -15.437 1.00 97.06 79 PHE A O 1
ATOM 632 N N . ASP A 1 80 ? 4.685 -4.225 -15.513 1.00 92.69 80 ASP A N 1
ATOM 633 C CA . ASP A 1 80 ? 5.654 -4.945 -16.351 1.00 92.69 80 ASP A CA 1
ATOM 634 C C . ASP A 1 80 ? 5.789 -4.356 -17.764 1.00 92.69 80 ASP A C 1
ATOM 636 O O . ASP A 1 80 ? 6.893 -4.252 -18.293 1.00 92.69 80 ASP A O 1
ATOM 640 N N . THR A 1 81 ? 4.686 -3.908 -18.367 1.00 92.69 81 THR A N 1
ATOM 641 C CA . THR A 1 81 ? 4.693 -3.306 -19.710 1.00 92.69 81 THR A CA 1
ATOM 642 C C . THR A 1 81 ? 5.099 -1.830 -19.713 1.00 92.69 81 THR A C 1
ATOM 644 O O . THR A 1 81 ? 5.239 -1.237 -20.781 1.00 92.69 81 THR A O 1
ATOM 647 N N . SER A 1 82 ? 5.246 -1.206 -18.538 1.00 95.62 82 SER A N 1
ATOM 648 C CA . SER A 1 82 ? 5.598 0.209 -18.393 1.00 95.62 82 SER A CA 1
ATOM 649 C C . SER A 1 82 ? 6.240 0.478 -17.028 1.00 95.62 82 SER A C 1
ATOM 651 O O . SER A 1 82 ? 5.630 1.092 -16.152 1.00 95.62 82 SER A O 1
ATOM 653 N N . GLY A 1 83 ? 7.495 0.054 -16.853 1.00 95.44 83 GLY A N 1
ATOM 654 C CA . GLY A 1 83 ? 8.198 0.102 -15.562 1.00 95.44 83 GLY A CA 1
ATOM 655 C C . GLY A 1 83 ? 8.310 1.490 -14.914 1.00 95.44 83 GLY A C 1
ATOM 656 O O . GLY A 1 83 ? 8.428 1.576 -13.699 1.00 95.44 83 GLY A O 1
ATOM 657 N N . GLY A 1 84 ? 8.227 2.583 -15.678 1.00 96.81 84 GLY A N 1
ATOM 658 C CA . GLY A 1 84 ? 8.227 3.951 -15.137 1.00 96.81 84 GLY A CA 1
ATOM 659 C C . GLY A 1 84 ? 6.854 4.479 -14.695 1.00 96.81 84 GLY A C 1
ATOM 660 O O . GLY A 1 84 ? 6.766 5.604 -14.212 1.00 96.81 84 GLY A O 1
ATOM 661 N N . GLN A 1 85 ? 5.774 3.717 -14.888 1.00 97.62 85 GLN A N 1
ATOM 662 C CA . GLN A 1 85 ? 4.424 4.152 -14.529 1.00 97.62 85 GLN A CA 1
ATOM 663 C C . GLN A 1 85 ? 4.255 4.188 -13.005 1.00 97.62 85 GLN A C 1
ATOM 665 O O . GLN A 1 85 ? 4.377 3.170 -12.323 1.00 97.62 85 GLN A O 1
ATOM 670 N N . THR A 1 86 ? 3.900 5.359 -12.478 1.00 97.12 86 THR A N 1
ATOM 671 C CA . THR A 1 86 ? 3.587 5.547 -11.058 1.00 97.12 86 THR A CA 1
ATOM 672 C C . THR A 1 86 ? 2.327 4.778 -10.667 1.00 97.12 86 THR A C 1
ATOM 674 O O . THR A 1 86 ? 1.286 4.912 -11.318 1.00 97.12 86 THR A O 1
ATOM 677 N N . LEU A 1 87 ? 2.411 4.023 -9.571 1.00 97.69 87 LEU A N 1
ATOM 678 C CA . LEU A 1 87 ? 1.256 3.503 -8.845 1.00 97.69 87 LEU A CA 1
ATOM 679 C C . LEU A 1 87 ? 0.816 4.526 -7.794 1.00 97.69 87 LEU A C 1
ATOM 681 O O . LEU A 1 87 ? 1.610 4.926 -6.947 1.00 97.69 87 LEU A O 1
ATOM 685 N N . TYR A 1 88 ? -0.460 4.897 -7.801 1.00 98.12 88 TYR A N 1
ATOM 686 C CA . TYR A 1 88 ? -1.052 5.745 -6.769 1.00 98.12 88 TYR A CA 1
ATOM 687 C C . TYR A 1 88 ? -1.800 4.897 -5.736 1.00 98.12 88 TYR A C 1
ATOM 689 O O . TYR A 1 88 ? -2.844 4.318 -6.037 1.00 98.12 88 TYR A O 1
ATOM 697 N N . LEU A 1 89 ? -1.295 4.851 -4.503 1.00 97.94 89 LEU A N 1
ATOM 698 C CA . LEU A 1 89 ? -1.984 4.225 -3.374 1.00 97.94 89 LEU A CA 1
ATOM 699 C C . LEU A 1 89 ? -2.693 5.296 -2.536 1.00 97.94 89 LEU A C 1
ATOM 701 O O . LEU A 1 89 ? -2.054 6.097 -1.860 1.00 97.94 89 LEU A O 1
ATOM 705 N N . PHE A 1 90 ? -4.021 5.299 -2.570 1.00 98.12 90 PHE A N 1
ATOM 706 C CA . PHE A 1 90 ? -4.854 6.168 -1.745 1.00 98.12 90 PHE A CA 1
ATOM 707 C C . PHE A 1 90 ? -5.236 5.450 -0.453 1.00 98.12 90 PHE A C 1
ATOM 709 O O . PHE A 1 90 ? -5.877 4.401 -0.496 1.00 98.12 90 PHE A O 1
ATOM 716 N N . VAL A 1 91 ? -4.884 6.025 0.694 1.00 98.12 91 VAL A N 1
ATOM 717 C CA . VAL A 1 91 ? -5.244 5.482 2.009 1.00 98.12 91 VAL A CA 1
ATOM 718 C C . VAL A 1 91 ? -6.340 6.348 2.625 1.00 98.12 91 VAL A C 1
ATOM 720 O O . VAL A 1 91 ? -6.125 7.521 2.916 1.00 98.12 91 VAL A O 1
ATOM 723 N N . ASP A 1 92 ? -7.527 5.773 2.796 1.00 97.88 92 ASP A N 1
ATOM 724 C CA . ASP A 1 92 ? -8.691 6.403 3.422 1.00 97.88 92 ASP A CA 1
ATOM 725 C C . ASP A 1 92 ? -8.771 5.949 4.883 1.00 97.88 92 ASP A C 1
ATOM 727 O O . ASP A 1 92 ? -9.027 4.780 5.177 1.00 97.88 92 ASP A O 1
ATOM 731 N N . VAL A 1 93 ? -8.470 6.871 5.794 1.00 98.19 93 VAL A N 1
ATOM 732 C CA . VAL A 1 93 ? -8.372 6.618 7.233 1.00 98.19 93 VAL A CA 1
ATOM 733 C C . VAL A 1 93 ? -9.759 6.717 7.868 1.00 98.19 93 VAL A C 1
ATOM 735 O O . VAL A 1 93 ? -10.360 7.788 7.880 1.00 98.19 93 VAL A O 1
ATOM 738 N N . LYS A 1 94 ? -10.267 5.593 8.391 1.00 98.00 94 LYS A N 1
ATOM 739 C CA . LYS A 1 94 ? -11.641 5.471 8.914 1.00 98.00 94 LYS A CA 1
ATOM 740 C C . LYS A 1 94 ? -11.773 5.666 10.419 1.00 98.00 94 LYS A C 1
ATOM 742 O O . LYS A 1 94 ? -12.824 6.086 10.894 1.00 98.00 94 LYS A O 1
ATOM 747 N N . THR A 1 95 ? -10.722 5.350 11.168 1.00 97.81 95 THR A N 1
ATOM 748 C CA . THR A 1 95 ? -10.605 5.666 12.597 1.00 97.81 95 THR A CA 1
ATOM 749 C C . THR A 1 95 ? -10.048 7.077 12.793 1.00 97.81 95 THR A C 1
ATOM 751 O O . THR A 1 95 ? -9.752 7.766 11.821 1.00 97.81 95 THR A O 1
ATOM 754 N N . ASP A 1 96 ? -9.903 7.531 14.043 1.00 98.31 96 ASP A N 1
ATOM 755 C CA . ASP A 1 96 ? -9.339 8.856 14.331 1.00 98.31 96 ASP A CA 1
ATOM 756 C C . ASP A 1 96 ? -8.013 9.085 13.585 1.00 98.31 96 ASP A C 1
ATOM 758 O O . ASP A 1 96 ? -7.069 8.296 13.701 1.00 98.31 96 ASP A O 1
ATOM 762 N N . GLY A 1 97 ? -7.953 10.169 12.812 1.00 97.81 97 GLY A N 1
ATOM 763 C CA . GLY A 1 97 ? -6.844 10.442 11.904 1.00 97.81 97 GLY A CA 1
ATOM 764 C C . GLY A 1 97 ? -5.518 10.655 12.628 1.00 97.81 97 GLY A C 1
ATOM 765 O O . GLY A 1 97 ? -4.508 10.088 12.218 1.00 97.81 97 GLY A O 1
ATOM 766 N N . ALA A 1 98 ? -5.519 11.411 13.729 1.00 98.38 98 ALA A N 1
ATOM 767 C CA . ALA A 1 98 ? -4.302 11.726 14.478 1.00 98.38 98 ALA A CA 1
ATOM 768 C C . ALA A 1 98 ? -3.675 10.472 15.107 1.00 98.38 98 ALA A C 1
ATOM 770 O O . ALA A 1 98 ? -2.458 10.301 15.082 1.00 98.38 98 ALA A O 1
ATOM 771 N N . THR A 1 99 ? -4.513 9.566 15.612 1.00 98.44 99 THR A N 1
ATOM 772 C CA . THR A 1 99 ? -4.086 8.291 16.203 1.00 98.44 99 THR A CA 1
ATOM 773 C C . THR A 1 99 ? -3.674 7.275 15.134 1.00 98.44 99 THR A C 1
ATOM 775 O O . THR A 1 99 ? -2.727 6.516 15.326 1.00 98.44 99 THR A O 1
ATOM 778 N N . THR A 1 100 ? -4.373 7.251 13.996 1.00 98.69 100 THR A N 1
ATOM 779 C CA . THR A 1 100 ? -4.195 6.231 12.947 1.00 98.69 100 THR A CA 1
ATOM 780 C C . THR A 1 100 ? -3.030 6.527 12.012 1.00 98.69 100 THR A C 1
ATOM 782 O O . THR A 1 100 ? -2.314 5.611 11.608 1.00 98.69 100 THR A O 1
ATOM 785 N N . TRP A 1 101 ? -2.813 7.796 11.669 1.00 98.50 101 TRP A N 1
ATOM 786 C CA . TRP A 1 101 ? -1.835 8.191 10.658 1.00 98.50 101 TRP A CA 1
ATOM 787 C C . TRP A 1 101 ? -0.394 7.725 10.938 1.00 98.50 101 TRP A C 1
ATOM 789 O O . TRP A 1 101 ? 0.230 7.205 10.011 1.00 98.50 101 TRP A O 1
ATOM 799 N N . PRO A 1 102 ? 0.139 7.783 12.177 1.00 98.69 102 PRO A N 1
ATOM 800 C CA . PRO A 1 102 ? 1.476 7.259 12.468 1.00 98.69 102 PRO A CA 1
ATOM 801 C C . PRO A 1 102 ? 1.640 5.771 12.129 1.00 98.69 102 PRO A C 1
ATOM 803 O O . PRO A 1 102 ? 2.704 5.358 11.677 1.00 98.69 102 PRO A O 1
ATOM 806 N N . TYR A 1 103 ? 0.587 4.964 12.295 1.00 98.75 103 TYR A N 1
ATOM 807 C CA . TYR A 1 103 ? 0.612 3.544 11.933 1.00 98.75 103 TYR A CA 1
ATOM 808 C C . TYR A 1 103 ? 0.593 3.343 10.419 1.00 98.75 103 TYR A C 1
ATOM 810 O O . TYR A 1 103 ? 1.218 2.407 9.929 1.00 98.75 103 TYR A O 1
ATOM 818 N N . VAL A 1 104 ? -0.100 4.216 9.677 1.00 98.62 104 VAL A N 1
ATOM 819 C CA . VAL A 1 104 ? -0.094 4.192 8.205 1.00 98.62 104 VAL A CA 1
ATOM 820 C C . VAL A 1 104 ? 1.301 4.507 7.687 1.00 98.62 104 VAL A C 1
ATOM 822 O O . VAL A 1 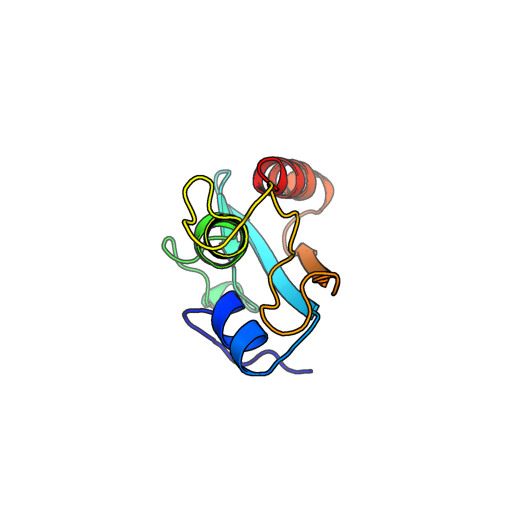104 ? 1.826 3.745 6.883 1.00 98.62 104 VAL A O 1
ATOM 825 N N . VAL A 1 105 ? 1.923 5.580 8.187 1.00 98.50 105 VAL A N 1
ATOM 826 C CA . VAL A 1 105 ? 3.298 5.950 7.821 1.00 98.50 105 VAL A CA 1
ATOM 827 C C . VAL A 1 105 ? 4.255 4.804 8.130 1.00 98.50 105 VAL A C 1
ATOM 829 O O . VAL A 1 105 ? 4.978 4.371 7.241 1.00 98.50 105 VAL A O 1
ATOM 832 N N . LYS A 1 106 ? 4.183 4.245 9.345 1.00 98.62 106 LYS A N 1
ATOM 833 C CA . LYS A 1 106 ? 5.008 3.103 9.752 1.00 98.62 106 LYS A CA 1
ATOM 834 C C . LYS A 1 106 ? 4.833 1.892 8.833 1.00 98.62 106 LYS A C 1
ATOM 836 O O . LYS A 1 106 ? 5.809 1.258 8.456 1.00 98.62 106 LYS A O 1
ATOM 841 N N . ALA A 1 107 ? 3.597 1.555 8.467 1.00 98.31 107 ALA A N 1
ATOM 842 C CA . ALA A 1 107 ? 3.327 0.428 7.576 1.00 98.31 107 ALA A CA 1
ATOM 843 C C . ALA A 1 107 ? 3.898 0.633 6.162 1.00 98.31 107 ALA A C 1
ATOM 845 O O . ALA A 1 107 ? 4.157 -0.347 5.473 1.00 98.31 107 ALA A O 1
ATOM 846 N N . LEU A 1 108 ? 4.085 1.884 5.732 1.00 98.25 108 LEU A N 1
ATOM 847 C CA . LEU A 1 108 ? 4.628 2.233 4.420 1.00 98.25 108 LEU A CA 1
ATOM 848 C C . LEU A 1 108 ? 6.157 2.368 4.401 1.00 98.25 108 LEU A C 1
ATOM 850 O O . LEU A 1 108 ? 6.712 2.390 3.312 1.00 98.25 108 LEU A O 1
ATOM 854 N N . GLU A 1 109 ? 6.839 2.419 5.552 1.00 98.19 109 GLU A N 1
ATOM 855 C CA . GLU A 1 109 ? 8.308 2.554 5.647 1.00 98.19 109 GLU A CA 1
ATOM 856 C C . GLU A 1 109 ? 9.126 1.577 4.777 1.00 98.19 109 GLU A C 1
ATOM 858 O O . GLU A 1 109 ? 10.200 1.973 4.324 1.00 98.19 109 GLU A O 1
ATOM 863 N N . PRO A 1 110 ? 8.695 0.322 4.536 1.00 97.25 110 PRO A N 1
ATOM 864 C CA . PRO A 1 110 ? 9.450 -0.590 3.678 1.00 97.25 110 PRO A CA 1
ATOM 865 C C . PRO A 1 110 ? 9.440 -0.251 2.174 1.00 97.25 110 PRO A C 1
ATOM 867 O O . PRO A 1 110 ? 10.213 -0.870 1.440 1.00 97.25 110 PRO A O 1
ATOM 870 N N . LEU A 1 111 ? 8.544 0.633 1.709 1.00 93.25 111 LEU A N 1
ATOM 871 C CA . LEU A 1 111 ? 8.383 1.032 0.299 1.00 93.25 111 LEU A CA 1
ATOM 872 C C . LEU A 1 111 ? 9.257 2.240 -0.055 1.00 93.25 111 LEU A C 1
ATOM 874 O O . LEU A 1 111 ? 9.834 2.212 -1.166 1.00 93.25 111 LEU A O 1
#

pLDDT: mean 93.83, std 10.03, range [39.81, 98.75]

Sequence (111 aa):
MIANWRDVPFYTALSVGAISIKADVWLYNGTLHVGHEQGTLTYARTFESLYVNPILDVLNRQNPANSTFLTSRTYNGVFDTSGGQTLYLFVDVKTDGATTWPYVVKALEPL